Protein AF-A0A944THS3-F1 (afdb_monomer_lite)

Foldseek 3Di:
DDQWDQDPVRAIEGPHPVLLVLVVVFDCVDPVRVVVSVVVCVVVCSVVVCVVSPDDQQGWYHHHPDIDGHD

Sequence (71 aa):
TEVVVRESDGQLRIVHAKAVRLAKGSNLESHEARLQFHRRLDQLKVTRALKTAGLESGDTVLIGDWEFDWD

pLDDT: mean 95.54, std 3.98, range [69.5, 98.44]

Secondary structure (DSSP, 8-state):
---EEE-TTS-EEE--HHHHHHHHTS-TTSHHHH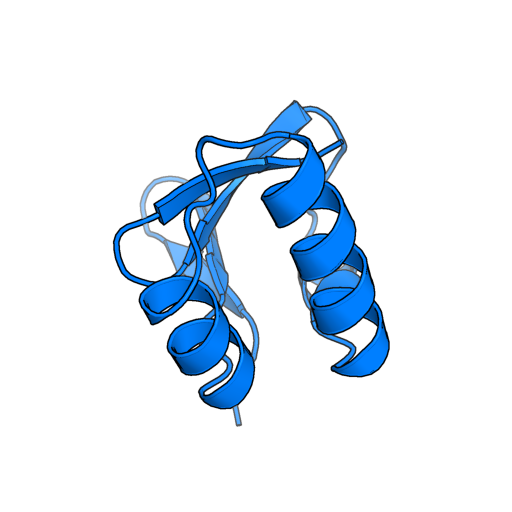HHHHHHHHHTTHHHHHHHTT--TT-EEEETTEEEE--

Radius of gyration: 10.93 Å; chains: 1; bounding box: 26×19×27 Å

Structure (mmCIF, N/CA/C/O backbone):
data_AF-A0A944THS3-F1
#
_entry.id   AF-A0A944THS3-F1
#
loop_
_atom_site.group_PDB
_atom_site.id
_atom_site.type_symbol
_atom_site.label_atom_id
_atom_site.label_alt_id
_atom_site.label_comp_id
_atom_site.label_asym_id
_atom_site.label_entity_id
_atom_site.label_seq_id
_atom_site.pdbx_PDB_ins_code
_atom_site.Cartn_x
_atom_site.Cartn_y
_atom_site.Cartn_z
_atom_site.occupancy
_atom_site.B_iso_or_equiv
_atom_site.auth_seq_id
_atom_site.auth_comp_id
_atom_site.auth_asym_id
_atom_site.auth_atom_id
_atom_site.pdbx_PDB_model_num
ATOM 1 N N . THR A 1 1 ? -16.116 -7.223 3.224 1.00 69.50 1 THR A N 1
ATOM 2 C CA . THR A 1 1 ? -14.843 -7.885 2.891 1.00 69.50 1 THR A CA 1
ATOM 3 C C . THR A 1 1 ? -13.729 -7.090 3.504 1.00 69.50 1 THR A C 1
ATOM 5 O O . THR A 1 1 ? -13.738 -5.872 3.368 1.00 69.50 1 THR A O 1
ATOM 8 N N . GLU A 1 2 ? -12.836 -7.759 4.214 1.00 88.75 2 GLU A N 1
ATOM 9 C CA . GLU A 1 2 ? -11.670 -7.133 4.825 1.00 88.75 2 GLU A CA 1
ATOM 10 C C . GLU A 1 2 ? -10.738 -6.562 3.745 1.00 88.75 2 GLU A C 1
ATOM 12 O O . GLU A 1 2 ? -10.631 -7.112 2.645 1.00 88.75 2 GLU A O 1
ATOM 17 N N . VAL A 1 3 ? -10.140 -5.404 4.021 1.00 97.25 3 VAL A N 1
ATOM 18 C CA . VA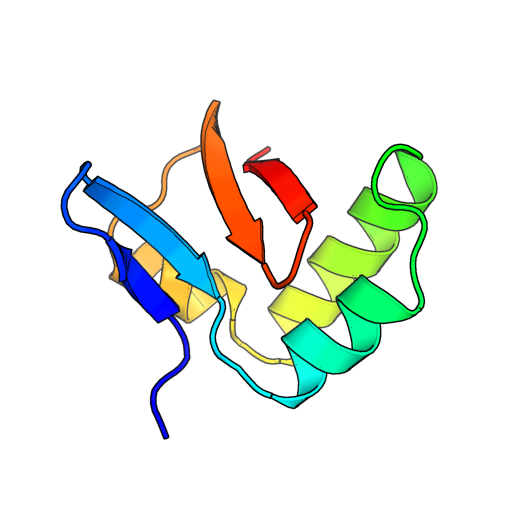L A 1 3 ? -9.303 -4.664 3.058 1.00 97.25 3 VAL A CA 1
ATOM 19 C C . VAL A 1 3 ? -7.844 -4.690 3.495 1.00 97.25 3 VAL A C 1
ATOM 21 O O . VAL A 1 3 ? -6.958 -4.878 2.660 1.00 97.25 3 VAL A O 1
ATOM 24 N N . VAL A 1 4 ? -7.619 -4.539 4.799 1.00 97.81 4 VAL A N 1
ATOM 25 C CA . VAL A 1 4 ? -6.321 -4.539 5.468 1.00 97.81 4 VAL A CA 1
ATOM 26 C C . VAL A 1 4 ? -6.468 -5.332 6.763 1.00 97.81 4 VAL A C 1
ATOM 28 O O . VAL A 1 4 ? -7.503 -5.212 7.419 1.00 97.81 4 VAL A O 1
ATOM 31 N N . VAL A 1 5 ? -5.444 -6.099 7.121 1.00 97.94 5 VAL A N 1
ATOM 32 C CA . VAL A 1 5 ? -5.291 -6.752 8.427 1.00 97.94 5 VAL A CA 1
ATOM 33 C C . VAL A 1 5 ? -4.004 -6.279 9.082 1.00 97.94 5 VAL A C 1
ATOM 35 O O . VAL A 1 5 ? -3.065 -5.887 8.389 1.00 97.94 5 VAL A O 1
ATOM 38 N N . ARG A 1 6 ? -3.955 -6.329 10.411 1.00 97.25 6 ARG A N 1
ATOM 39 C CA . ARG A 1 6 ? -2.715 -6.150 11.164 1.00 97.25 6 ARG A CA 1
ATOM 40 C C . ARG A 1 6 ? -2.153 -7.525 11.505 1.00 97.25 6 ARG A C 1
ATOM 42 O O . ARG A 1 6 ? -2.873 -8.345 12.073 1.00 97.25 6 ARG A O 1
ATOM 49 N N . GLU A 1 7 ? -0.911 -7.780 11.118 1.00 95.44 7 GLU A N 1
ATOM 50 C CA . GLU A 1 7 ? -0.200 -9.007 11.470 1.00 95.44 7 GLU A CA 1
ATOM 51 C C . GLU A 1 7 ? 0.248 -8.987 12.940 1.00 95.44 7 GLU A C 1
ATOM 53 O O . GLU A 1 7 ? 0.173 -7.965 13.627 1.00 95.44 7 GLU A O 1
ATOM 58 N N . SER A 1 8 ? 0.675 -10.142 13.457 1.00 93.75 8 SER A N 1
ATOM 59 C CA . SER A 1 8 ? 1.069 -10.300 14.864 1.00 93.75 8 SER A CA 1
ATOM 60 C C . SER A 1 8 ? 2.302 -9.485 15.260 1.00 93.75 8 SER A C 1
ATOM 62 O O . SER A 1 8 ? 2.477 -9.191 16.439 1.00 93.75 8 SER A O 1
ATOM 64 N N . ASP A 1 9 ? 3.146 -9.129 14.294 1.00 91.69 9 ASP A N 1
ATOM 65 C CA . ASP A 1 9 ? 4.315 -8.259 14.464 1.00 91.69 9 ASP A CA 1
ATOM 66 C C . ASP A 1 9 ? 3.972 -6.760 14.375 1.00 91.69 9 ASP A C 1
ATOM 68 O O . ASP A 1 9 ? 4.834 -5.906 14.570 1.00 91.69 9 ASP A O 1
ATOM 72 N N . GLY A 1 10 ? 2.703 -6.432 14.121 1.00 92.19 10 GLY A N 1
ATOM 73 C CA . GLY A 1 10 ? 2.211 -5.070 14.001 1.00 92.19 10 GLY A CA 1
ATOM 74 C C . GLY A 1 10 ? 2.210 -4.518 12.578 1.00 92.19 10 GLY A C 1
ATOM 75 O O . GLY A 1 10 ? 1.608 -3.462 12.387 1.00 92.19 10 GLY A O 1
ATOM 76 N N . GLN A 1 11 ? 2.780 -5.199 11.581 1.00 95.62 11 GLN A N 1
ATOM 77 C CA . GLN A 1 11 ? 2.762 -4.718 10.198 1.00 95.62 11 GLN A CA 1
ATOM 78 C C . GLN A 1 11 ? 1.347 -4.765 9.595 1.00 95.62 11 GLN A C 1
ATOM 80 O O . GLN A 1 11 ? 0.488 -5.561 9.993 1.00 95.62 11 GLN A O 1
ATOM 85 N N . LEU A 1 12 ? 1.069 -3.885 8.629 1.00 98.19 12 LEU A N 1
ATOM 86 C CA . LEU A 1 12 ? -0.221 -3.838 7.939 1.00 98.19 12 LEU A CA 1
ATOM 87 C C . LEU A 1 12 ? -0.151 -4.593 6.610 1.00 98.19 12 LEU A C 1
ATOM 89 O O . LEU A 1 12 ? 0.613 -4.235 5.715 1.00 98.19 12 LEU A O 1
ATOM 93 N N . ARG A 1 13 ? -1.020 -5.596 6.440 1.00 98.38 13 ARG A N 1
ATOM 94 C CA . ARG A 1 13 ? -1.173 -6.345 5.189 1.00 98.38 13 ARG A CA 1
ATOM 95 C C . ARG A 1 13 ? -2.441 -5.961 4.447 1.00 98.38 13 ARG A C 1
ATOM 97 O O . ARG A 1 13 ? -3.547 -6.075 4.969 1.00 98.38 13 ARG A O 1
ATOM 104 N N . ILE A 1 14 ? -2.308 -5.637 3.166 1.00 98.44 14 ILE A N 1
ATOM 105 C CA . ILE A 1 14 ? -3.436 -5.478 2.247 1.00 98.44 14 ILE A CA 1
ATOM 106 C C . ILE A 1 14 ? -3.955 -6.864 1.830 1.00 98.44 14 ILE A C 1
ATOM 108 O O . ILE A 1 14 ? -3.268 -7.623 1.146 1.00 98.44 14 ILE A O 1
ATOM 112 N N . VAL A 1 15 ? -5.212 -7.164 2.166 1.00 98.31 15 VAL A N 1
ATOM 113 C CA . VAL A 1 15 ? -5.911 -8.414 1.790 1.00 98.31 15 VAL A CA 1
ATOM 114 C C . VAL A 1 15 ? -6.980 -8.203 0.712 1.00 98.31 15 VAL A C 1
ATOM 116 O O . VAL A 1 15 ? -7.633 -9.144 0.257 1.00 98.31 15 VAL A O 1
ATOM 119 N N . HIS A 1 16 ? -7.148 -6.967 0.237 1.00 98.38 16 HIS A N 1
ATOM 120 C CA . HIS A 1 16 ? -8.095 -6.644 -0.824 1.00 98.38 16 HIS A CA 1
ATOM 121 C C . HIS A 1 16 ? -7.772 -7.394 -2.132 1.00 98.38 16 HIS A C 1
ATOM 123 O O . HIS A 1 16 ? -6.802 -7.086 -2.828 1.00 98.38 16 HIS A O 1
ATOM 129 N N . ALA A 1 17 ? -8.638 -8.333 -2.526 1.00 97.31 17 ALA A N 1
ATOM 130 C CA . ALA A 1 17 ? -8.367 -9.300 -3.597 1.00 97.31 17 ALA A CA 1
ATOM 131 C C . ALA A 1 17 ? -7.909 -8.681 -4.933 1.00 97.31 17 ALA A C 1
ATOM 133 O O . ALA A 1 17 ? -7.027 -9.219 -5.600 1.00 97.31 17 ALA A O 1
ATOM 134 N N . LYS A 1 18 ? -8.484 -7.542 -5.349 1.00 97.56 18 LYS A N 1
ATOM 135 C CA . LYS A 1 18 ? -8.061 -6.866 -6.591 1.00 97.56 18 LYS A CA 1
ATOM 136 C C . LYS A 1 18 ? -6.686 -6.209 -6.453 1.00 97.56 18 LYS A C 1
ATOM 138 O O . LYS A 1 18 ? -5.935 -6.226 -7.418 1.00 97.56 18 LYS A O 1
ATOM 143 N N . ALA A 1 19 ? -6.359 -5.666 -5.280 1.00 98.00 19 ALA A N 1
ATOM 144 C CA . ALA A 1 19 ? -5.044 -5.082 -5.033 1.00 98.00 19 ALA A CA 1
ATOM 145 C C . ALA A 1 19 ? -3.974 -6.181 -5.029 1.00 98.00 19 ALA A C 1
ATOM 147 O O . ALA A 1 19 ? -2.979 -6.052 -5.731 1.00 98.00 19 ALA A O 1
ATOM 148 N N . VAL A 1 20 ? -4.245 -7.312 -4.366 1.00 98.31 20 VAL A N 1
ATOM 149 C CA . VAL A 1 20 ? -3.358 -8.489 -4.367 1.00 98.31 20 VAL A CA 1
ATOM 150 C C . VAL A 1 20 ? -3.097 -8.991 -5.791 1.00 98.31 20 VAL A C 1
ATOM 152 O O . VAL A 1 20 ? -1.953 -9.246 -6.155 1.00 98.31 20 VAL A O 1
ATOM 155 N N . ARG A 1 21 ? -4.133 -9.092 -6.638 1.00 97.62 21 ARG A N 1
ATOM 156 C CA . ARG A 1 21 ? -3.949 -9.479 -8.050 1.00 97.62 21 ARG A CA 1
ATOM 157 C C . ARG A 1 21 ? -3.101 -8.482 -8.840 1.00 97.62 21 ARG A C 1
ATOM 159 O O . ARG A 1 21 ? -2.307 -8.910 -9.667 1.00 97.62 21 ARG A O 1
ATOM 166 N N . LEU A 1 22 ? -3.276 -7.180 -8.605 1.00 97.69 22 LEU A N 1
ATOM 167 C CA . LEU A 1 22 ? -2.463 -6.147 -9.254 1.00 97.69 22 LEU A CA 1
ATOM 168 C C . LEU A 1 22 ? -0.997 -6.244 -8.818 1.00 97.69 22 LEU A C 1
ATOM 170 O O . LEU A 1 22 ? -0.118 -6.192 -9.671 1.00 97.69 22 LEU A O 1
ATOM 174 N N . AL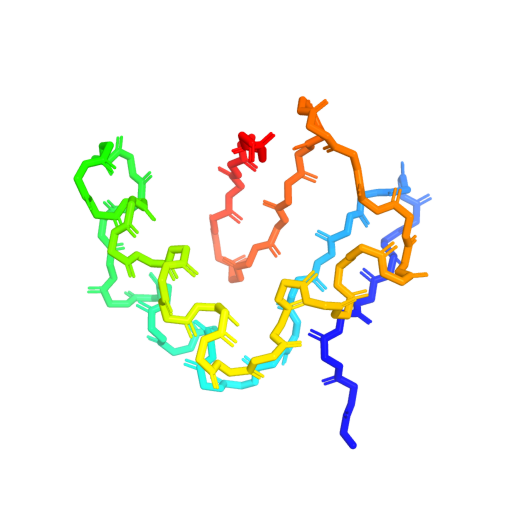A A 1 23 ? -0.740 -6.449 -7.524 1.00 97.69 23 ALA A N 1
ATOM 175 C CA . ALA A 1 23 ? 0.610 -6.587 -6.983 1.00 97.69 23 ALA A CA 1
ATOM 176 C C . ALA A 1 23 ? 1.353 -7.786 -7.595 1.00 97.69 23 ALA A C 1
ATOM 178 O O . ALA A 1 23 ? 2.490 -7.647 -8.028 1.00 97.69 23 ALA A O 1
ATOM 179 N N . LYS A 1 24 ? 0.679 -8.938 -7.738 1.00 97.38 24 LYS A N 1
ATOM 180 C CA . LYS A 1 24 ? 1.247 -10.140 -8.381 1.00 97.38 24 LYS A CA 1
ATOM 181 C C . LYS A 1 24 ? 1.686 -9.928 -9.833 1.00 97.38 24 LYS A C 1
ATOM 183 O O . LYS A 1 24 ? 2.561 -10.637 -10.309 1.00 97.38 24 LYS A O 1
ATOM 188 N N . GLY A 1 25 ? 1.053 -8.998 -10.547 1.00 95.94 25 GLY A N 1
ATOM 189 C CA . GLY A 1 25 ? 1.387 -8.671 -11.936 1.00 95.94 25 GLY A CA 1
ATOM 190 C C . GLY A 1 25 ? 2.323 -7.471 -12.091 1.00 95.94 25 GLY A C 1
ATOM 191 O O . GLY A 1 25 ? 2.505 -7.007 -13.212 1.00 95.94 25 GLY A O 1
ATOM 192 N N . SER A 1 26 ? 2.858 -6.930 -10.994 1.00 95.44 26 SER A N 1
ATOM 193 C CA . SER A 1 26 ? 3.641 -5.690 -10.977 1.00 95.44 26 SER A CA 1
ATOM 194 C C . SER A 1 26 ? 5.051 -5.951 -10.452 1.00 95.44 26 SER A C 1
ATOM 196 O O . SER A 1 26 ? 5.227 -6.756 -9.545 1.00 95.44 26 SER A O 1
ATOM 198 N N . ASN A 1 27 ? 6.045 -5.232 -10.977 1.00 94.88 27 ASN A N 1
ATOM 199 C CA . ASN A 1 27 ? 7.390 -5.193 -10.400 1.00 94.88 27 ASN A CA 1
ATOM 200 C C . ASN A 1 27 ? 7.484 -4.038 -9.390 1.00 94.88 27 ASN A C 1
ATOM 202 O O . ASN A 1 27 ? 7.840 -2.926 -9.779 1.00 94.88 27 ASN A O 1
ATOM 206 N N . LEU A 1 28 ? 7.146 -4.276 -8.119 1.00 94.31 28 LEU A N 1
ATOM 207 C CA . LEU A 1 28 ? 7.119 -3.217 -7.099 1.00 94.31 28 LEU A CA 1
ATOM 208 C C . LEU A 1 28 ? 8.512 -2.801 -6.593 1.00 94.31 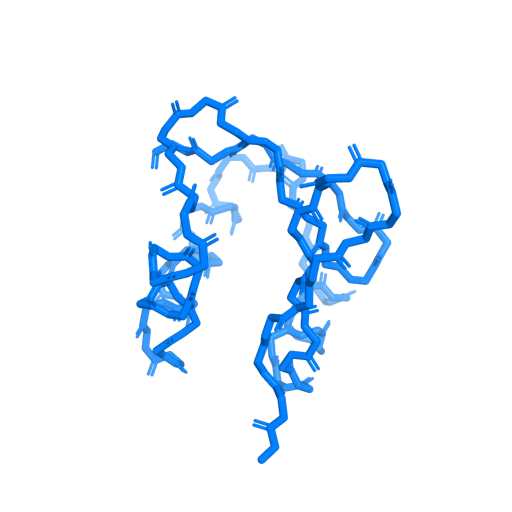28 LEU A C 1
ATOM 210 O O . LEU A 1 28 ? 8.603 -1.870 -5.797 1.00 94.31 28 LEU A O 1
ATOM 214 N N . GLU A 1 29 ? 9.604 -3.380 -7.101 1.00 92.38 29 GLU A N 1
ATOM 215 C CA . GLU A 1 29 ? 10.956 -2.831 -6.901 1.00 92.38 29 GLU A CA 1
ATOM 216 C C . GLU A 1 29 ? 11.161 -1.537 -7.705 1.00 92.38 29 GLU A C 1
ATOM 218 O O . GLU A 1 29 ? 11.891 -0.638 -7.279 1.00 92.38 29 GLU A O 1
ATOM 223 N N . SER A 1 30 ? 10.468 -1.394 -8.842 1.00 94.56 30 SER A N 1
ATOM 224 C CA . SER A 1 30 ? 10.503 -0.176 -9.656 1.00 94.56 30 SER A CA 1
ATOM 225 C C . SER A 1 30 ? 9.711 0.950 -8.993 1.00 94.56 30 SER A C 1
ATOM 227 O O . SER A 1 30 ? 8.512 0.820 -8.734 1.00 94.56 30 SER A O 1
ATOM 229 N N . HIS A 1 31 ? 10.358 2.101 -8.791 1.00 90.69 31 HIS A N 1
ATOM 230 C CA . HIS A 1 31 ? 9.705 3.298 -8.257 1.00 90.69 31 HIS A CA 1
ATOM 231 C C . HIS A 1 31 ? 8.497 3.725 -9.107 1.00 90.69 31 HIS A C 1
ATOM 233 O O . HIS A 1 31 ? 7.437 4.042 -8.572 1.00 90.69 31 HIS A O 1
ATOM 239 N N . GLU A 1 32 ? 8.608 3.660 -10.437 1.00 95.00 32 GLU A N 1
ATOM 240 C CA . GLU A 1 32 ? 7.498 3.997 -11.332 1.00 95.00 32 GLU A CA 1
ATOM 241 C C . GLU A 1 32 ? 6.305 3.051 -11.135 1.00 95.00 32 GLU A C 1
ATOM 243 O O . GLU A 1 32 ? 5.157 3.496 -11.045 1.00 95.00 32 GLU A O 1
ATOM 248 N N . ALA A 1 33 ? 6.567 1.747 -11.015 1.00 95.19 33 ALA A N 1
ATOM 249 C CA . ALA A 1 33 ? 5.524 0.761 -10.766 1.00 95.19 33 ALA A CA 1
ATOM 250 C C . ALA A 1 33 ? 4.864 0.975 -9.396 1.00 95.19 33 ALA A C 1
ATOM 252 O O . ALA A 1 33 ? 3.638 0.891 -9.312 1.00 95.19 33 ALA A O 1
ATOM 253 N N . ARG A 1 34 ? 5.632 1.334 -8.353 1.00 94.25 34 ARG A N 1
ATOM 254 C CA . ARG A 1 34 ? 5.070 1.718 -7.046 1.00 94.25 34 ARG A CA 1
ATOM 255 C C . ARG A 1 34 ? 4.166 2.937 -7.163 1.00 94.25 34 ARG A C 1
ATOM 257 O O . ARG A 1 34 ? 3.026 2.872 -6.717 1.00 94.25 34 ARG A O 1
ATOM 264 N N . LEU A 1 35 ? 4.592 4.007 -7.837 1.00 94.44 35 LEU A N 1
ATOM 265 C CA . LEU A 1 35 ? 3.750 5.195 -8.044 1.00 94.44 35 LEU A CA 1
ATOM 266 C C . LEU A 1 35 ? 2.430 4.855 -8.750 1.00 94.44 35 LEU A C 1
ATOM 268 O O . LEU A 1 35 ? 1.359 5.327 -8.358 1.00 94.44 35 LEU A O 1
ATOM 272 N N . GLN A 1 36 ? 2.480 4.020 -9.790 1.00 96.06 36 GLN A N 1
ATOM 273 C CA . GLN A 1 36 ? 1.272 3.549 -10.466 1.00 96.06 36 GLN A CA 1
ATOM 274 C C . GLN A 1 36 ? 0.405 2.694 -9.533 1.00 96.06 36 GLN A C 1
ATOM 276 O O . GLN A 1 36 ? -0.819 2.846 -9.519 1.00 96.06 36 GLN A O 1
ATOM 281 N N . PHE A 1 37 ? 1.024 1.829 -8.732 1.00 96.75 37 PHE A N 1
ATOM 282 C CA . PHE A 1 37 ? 0.344 0.968 -7.778 1.00 96.75 37 PHE A CA 1
ATOM 283 C C . PHE A 1 37 ? -0.352 1.769 -6.669 1.00 96.75 37 PHE A C 1
ATOM 285 O O . PHE A 1 37 ? -1.544 1.554 -6.450 1.00 96.75 37 PHE A O 1
ATOM 292 N N . HIS A 1 38 ? 0.305 2.770 -6.071 1.00 95.62 38 HIS A N 1
ATOM 293 C CA . HIS A 1 38 ? -0.297 3.689 -5.094 1.00 95.62 38 HIS A CA 1
ATOM 294 C C . HIS A 1 38 ? -1.562 4.356 -5.649 1.00 95.62 38 HIS A C 1
ATOM 296 O O . HIS A 1 38 ? -2.622 4.293 -5.025 1.00 95.62 38 HIS A O 1
ATOM 302 N N . ARG A 1 39 ? -1.518 4.872 -6.886 1.00 97.12 39 ARG A N 1
ATOM 303 C CA . ARG A 1 39 ? -2.712 5.443 -7.544 1.00 97.12 39 ARG A CA 1
ATOM 304 C C . ARG A 1 39 ? -3.847 4.425 -7.674 1.00 97.12 39 ARG A C 1
ATOM 306 O O . ARG A 1 39 ? -5.022 4.781 -7.562 1.00 97.12 39 ARG A O 1
ATOM 313 N N . ARG A 1 40 ? -3.533 3.149 -7.927 1.00 97.81 40 ARG A N 1
ATOM 314 C CA . ARG A 1 40 ? -4.545 2.079 -7.952 1.00 97.81 40 ARG A CA 1
ATOM 315 C C . ARG A 1 40 ? -5.092 1.789 -6.557 1.00 97.81 40 ARG A C 1
ATOM 317 O O . ARG A 1 40 ? -6.300 1.593 -6.440 1.00 97.81 40 ARG A O 1
ATOM 324 N N . LEU A 1 41 ? -4.261 1.783 -5.517 1.00 97.56 41 LEU A N 1
ATOM 325 C CA . LEU A 1 41 ? -4.710 1.611 -4.133 1.00 97.56 41 LEU A CA 1
ATOM 326 C C . LEU A 1 41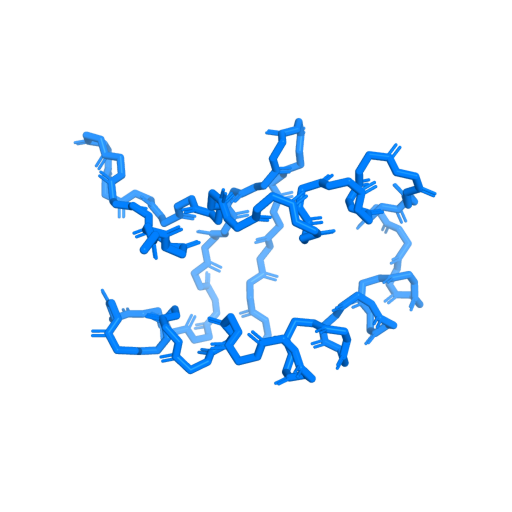 ? -5.672 2.728 -3.702 1.00 97.56 41 LEU A C 1
ATOM 328 O O . LEU A 1 41 ? -6.703 2.428 -3.094 1.00 97.56 41 LEU A O 1
ATOM 332 N N . ASP A 1 42 ? -5.410 3.975 -4.102 1.00 97.56 42 ASP A N 1
ATOM 333 C CA . ASP A 1 42 ? -6.308 5.114 -3.870 1.00 97.56 42 ASP A CA 1
ATOM 334 C C . ASP A 1 42 ? -7.667 4.918 -4.549 1.00 97.56 42 ASP A C 1
ATOM 336 O O . ASP A 1 42 ? -8.715 5.033 -3.909 1.00 97.56 42 ASP A O 1
ATOM 340 N N . GLN A 1 43 ? -7.666 4.539 -5.833 1.00 98.06 43 GLN A N 1
ATOM 341 C CA . GLN A 1 43 ? -8.891 4.246 -6.592 1.00 98.06 43 GLN A CA 1
ATOM 342 C C . GLN A 1 43 ? -9.707 3.109 -5.962 1.00 98.06 43 GLN A C 1
ATOM 344 O O . GLN A 1 43 ? -10.938 3.114 -6.012 1.00 98.06 43 GLN A O 1
ATOM 349 N N . LEU A 1 44 ? -9.028 2.132 -5.357 1.00 97.69 44 LEU A N 1
ATOM 350 C CA . LEU A 1 44 ? -9.647 1.010 -4.653 1.00 97.69 44 LEU A CA 1
ATOM 351 C C . LEU A 1 44 ? -10.016 1.334 -3.198 1.00 97.69 44 LEU A C 1
ATOM 353 O O . LEU A 1 44 ? -10.539 0.461 -2.508 1.00 97.69 44 LEU A O 1
ATOM 357 N N . LYS A 1 45 ? -9.773 2.566 -2.729 1.00 97.75 45 LYS A N 1
ATOM 358 C CA . LYS A 1 45 ? -9.973 3.013 -1.338 1.00 97.75 45 LYS A CA 1
ATOM 359 C C . LYS A 1 45 ? -9.157 2.216 -0.307 1.00 97.75 45 LYS A C 1
ATOM 361 O O . LYS A 1 45 ? -9.452 2.283 0.885 1.00 97.75 45 LYS A O 1
ATOM 366 N N . VAL A 1 46 ? -8.114 1.507 -0.743 1.00 98.25 46 VAL A N 1
ATOM 367 C CA . VAL A 1 46 ? -7.213 0.741 0.133 1.00 98.25 46 VAL A CA 1
ATOM 368 C C . VAL A 1 46 ? -6.357 1.688 0.964 1.00 98.25 46 VAL A C 1
ATOM 370 O O . VAL A 1 46 ? -6.253 1.497 2.169 1.00 98.25 46 VAL A O 1
ATOM 373 N N . THR A 1 47 ? -5.845 2.766 0.366 1.00 97.12 47 THR A N 1
ATOM 374 C CA . THR A 1 47 ? -5.072 3.791 1.085 1.00 97.12 47 THR A CA 1
ATOM 375 C C . THR A 1 47 ? -5.846 4.385 2.259 1.00 97.12 47 THR A C 1
ATOM 377 O O . THR A 1 47 ? -5.295 4.604 3.333 1.00 97.12 47 THR A O 1
ATOM 380 N N . ARG A 1 48 ? -7.157 4.606 2.094 1.00 97.12 48 ARG A N 1
ATOM 381 C CA . ARG A 1 48 ? -8.010 5.071 3.195 1.00 97.12 48 ARG A CA 1
ATOM 382 C C . ARG A 1 48 ? -8.088 4.033 4.314 1.00 97.12 48 ARG A C 1
ATOM 384 O O . ARG A 1 48 ? -8.012 4.413 5.474 1.00 97.12 48 ARG A O 1
ATOM 391 N N . ALA A 1 49 ? -8.235 2.753 3.973 1.00 97.88 49 ALA A N 1
ATOM 392 C CA . ALA A 1 49 ? -8.276 1.676 4.958 1.00 97.88 49 ALA A CA 1
ATOM 393 C C . ALA A 1 49 ? -6.947 1.541 5.718 1.00 97.88 49 ALA A C 1
ATOM 395 O O . ALA A 1 49 ? -6.975 1.408 6.934 1.00 97.88 49 ALA A O 1
ATOM 396 N N . LEU A 1 50 ? -5.810 1.657 5.025 1.00 97.69 50 LEU A N 1
ATOM 397 C CA . LEU A 1 50 ? -4.480 1.678 5.639 1.00 97.69 50 LEU A CA 1
ATOM 398 C C . LEU A 1 50 ? -4.339 2.831 6.644 1.00 97.69 50 LEU A C 1
ATOM 400 O O . LEU A 1 50 ? -4.012 2.598 7.802 1.00 97.69 50 LEU A O 1
ATOM 404 N N . LYS A 1 51 ? -4.696 4.060 6.248 1.00 96.88 51 LYS A N 1
ATOM 405 C CA . LYS A 1 51 ? -4.675 5.229 7.146 1.00 96.88 51 LYS A CA 1
ATOM 406 C C . LYS A 1 51 ? -5.602 5.060 8.350 1.00 96.88 51 LYS A C 1
ATOM 408 O O . LYS A 1 51 ? -5.229 5.381 9.468 1.00 96.88 51 LYS A O 1
ATOM 413 N N . THR A 1 52 ? -6.810 4.527 8.149 1.00 97.25 52 THR A N 1
ATOM 414 C CA . THR A 1 52 ? -7.732 4.212 9.257 1.00 97.25 52 THR A CA 1
ATOM 415 C C . THR A 1 52 ? -7.180 3.124 10.179 1.00 97.25 52 THR A C 1
ATOM 417 O O . THR A 1 52 ? -7.457 3.151 11.373 1.00 97.25 52 THR A O 1
ATOM 420 N N . ALA A 1 53 ? -6.383 2.197 9.648 1.00 96.75 53 ALA A N 1
ATOM 421 C CA . ALA A 1 53 ? -5.682 1.195 10.437 1.00 96.75 53 ALA A CA 1
ATOM 422 C C . ALA A 1 53 ? -4.447 1.757 11.163 1.00 96.75 53 ALA A C 1
ATOM 424 O O . ALA A 1 53 ? -3.866 1.022 11.954 1.00 96.75 53 ALA A O 1
ATOM 425 N N . GLY A 1 54 ? -4.081 3.025 10.945 1.00 96.69 54 GLY A N 1
ATOM 426 C CA . GLY A 1 54 ? -2.963 3.699 11.605 1.00 96.69 54 GLY A CA 1
ATOM 427 C C . GLY A 1 54 ? -1.648 3.659 10.831 1.00 96.69 54 GLY A C 1
ATOM 428 O O . GLY A 1 54 ? -0.611 3.709 11.472 1.00 96.69 54 GLY A O 1
ATOM 429 N N . LEU A 1 55 ? -1.685 3.515 9.500 1.00 96.62 55 LEU A N 1
ATOM 430 C CA . LEU A 1 55 ? -0.484 3.623 8.666 1.00 96.62 55 LEU A CA 1
ATOM 431 C C . LEU A 1 55 ? 0.019 5.072 8.598 1.00 96.62 55 LEU A C 1
ATOM 433 O O . LEU A 1 55 ? -0.760 5.974 8.260 1.00 96.62 55 LEU A O 1
ATOM 437 N N . GLU A 1 56 ? 1.314 5.261 8.819 1.00 94.81 56 GLU A N 1
ATOM 438 C CA . GLU A 1 56 ? 2.040 6.525 8.683 1.00 94.81 56 GLU A CA 1
ATOM 439 C C . GLU A 1 56 ? 3.099 6.459 7.567 1.00 94.81 56 GLU A C 1
ATOM 441 O O . GLU A 1 56 ? 3.463 5.387 7.084 1.00 94.81 56 GLU A O 1
ATOM 446 N N . SER A 1 57 ? 3.575 7.619 7.104 1.00 93.44 57 SER A N 1
ATOM 447 C CA . SER A 1 57 ? 4.696 7.665 6.154 1.00 93.44 57 SER A CA 1
ATOM 448 C C . SER A 1 57 ? 5.965 7.128 6.822 1.00 93.44 57 SER A C 1
ATOM 450 O O . SER A 1 57 ? 6.296 7.530 7.937 1.00 93.44 57 SER A O 1
ATOM 452 N N . GLY A 1 58 ? 6.684 6.253 6.127 1.00 93.19 58 GLY A N 1
ATOM 453 C CA . GLY A 1 58 ? 7.828 5.5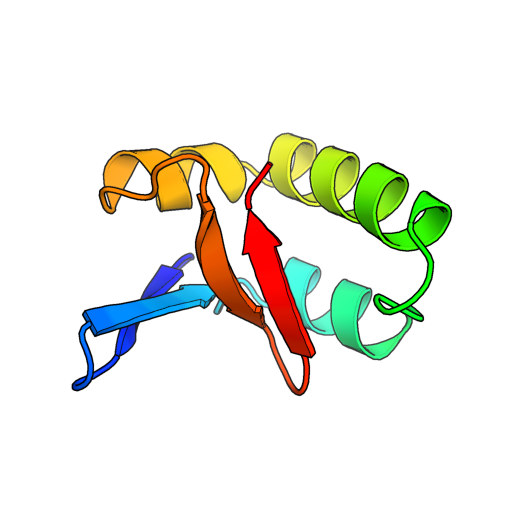02 6.643 1.00 93.19 58 GLY A CA 1
ATOM 454 C C . GLY A 1 58 ? 7.474 4.122 7.202 1.00 93.19 58 GLY A C 1
ATOM 455 O O . GLY A 1 58 ? 8.389 3.338 7.442 1.00 93.19 58 GLY A O 1
ATOM 456 N N . ASP A 1 59 ? 6.188 3.797 7.374 1.00 95.19 59 ASP A N 1
ATOM 457 C CA . ASP A 1 59 ? 5.771 2.442 7.734 1.00 95.19 59 ASP A CA 1
ATOM 458 C C . ASP A 1 59 ? 5.919 1.487 6.553 1.00 95.19 59 ASP A C 1
ATOM 460 O O . ASP A 1 59 ? 5.733 1.851 5.391 1.00 95.19 59 ASP A O 1
ATOM 464 N N . THR A 1 60 ? 6.139 0.217 6.860 1.00 95.50 60 THR A N 1
ATOM 465 C CA . THR A 1 60 ? 6.213 -0.836 5.856 1.00 95.50 60 THR A CA 1
ATOM 466 C C . THR A 1 60 ? 4.861 -1.543 5.687 1.00 95.50 60 THR A C 1
ATOM 468 O O . THR A 1 60 ? 4.173 -1.874 6.658 1.00 95.50 60 THR A O 1
ATOM 471 N N . VAL A 1 61 ? 4.458 -1.774 4.433 1.00 96.62 61 VAL A N 1
ATOM 472 C CA . VAL A 1 61 ? 3.184 -2.409 4.060 1.00 96.62 61 VAL A CA 1
ATOM 473 C C . VAL A 1 61 ? 3.420 -3.705 3.298 1.00 96.62 61 VAL A C 1
ATOM 475 O O . VAL A 1 61 ? 4.229 -3.771 2.374 1.00 96.62 61 VAL A O 1
ATOM 478 N N . LEU A 1 62 ? 2.617 -4.718 3.624 1.00 98.06 62 LEU A N 1
ATOM 479 C CA . LEU A 1 62 ? 2.660 -6.034 2.996 1.00 98.06 62 LEU A CA 1
ATOM 480 C C . LEU A 1 62 ? 1.518 -6.223 1.988 1.00 98.06 62 LEU A C 1
ATOM 482 O O . LEU A 1 62 ? 0.354 -5.914 2.269 1.00 98.06 62 LEU A O 1
ATOM 486 N N . ILE A 1 63 ? 1.794 -6.817 0.825 1.00 97.88 63 ILE A N 1
ATOM 487 C CA . ILE A 1 63 ? 0.758 -7.263 -0.116 1.00 97.88 63 ILE A CA 1
ATOM 488 C C . ILE A 1 63 ? 1.220 -8.415 -1.012 1.00 97.88 63 ILE A C 1
ATOM 490 O O . ILE A 1 63 ? 2.127 -8.281 -1.826 1.00 97.88 63 ILE A O 1
ATOM 494 N N . GLY A 1 64 ? 0.523 -9.554 -0.938 1.00 96.06 64 GLY A N 1
ATOM 495 C CA . GLY A 1 64 ? 1.013 -10.773 -1.586 1.00 96.06 64 GLY A CA 1
ATOM 496 C C . GLY A 1 64 ? 2.435 -11.077 -1.111 1.00 96.06 64 GLY A C 1
ATOM 497 O O . GLY A 1 64 ? 2.665 -11.095 0.098 1.00 96.06 64 GLY A O 1
ATOM 498 N N . ASP A 1 65 ? 3.349 -11.232 -2.067 1.00 96.06 65 ASP A N 1
ATOM 499 C CA . ASP A 1 65 ? 4.771 -11.512 -1.830 1.00 96.06 65 ASP A CA 1
ATOM 500 C C . ASP A 1 65 ? 5.627 -10.232 -1.746 1.00 96.06 65 ASP A C 1
ATOM 502 O O . ASP A 1 65 ? 6.848 -10.310 -1.668 1.00 96.06 65 ASP A O 1
ATOM 506 N N . TRP A 1 66 ? 4.995 -9.054 -1.790 1.00 97.25 66 TRP A N 1
ATOM 507 C CA . TRP A 1 66 ? 5.673 -7.764 -1.712 1.00 97.25 66 TRP A CA 1
ATOM 508 C C . TRP A 1 66 ? 5.615 -7.167 -0.310 1.00 97.25 66 TRP A C 1
ATOM 510 O O . TRP A 1 66 ? 4.576 -7.202 0.354 1.00 97.25 66 TRP A O 1
ATOM 520 N N . GLU A 1 67 ? 6.714 -6.520 0.053 1.00 95.50 67 GLU A N 1
ATOM 521 C CA . GLU A 1 67 ? 6.870 -5.617 1.185 1.00 95.50 67 GLU A CA 1
ATOM 522 C C . GLU A 1 67 ? 7.480 -4.316 0.648 1.00 95.50 67 GLU A C 1
ATOM 524 O O . GLU A 1 67 ? 8.400 -4.361 -0.173 1.00 95.50 67 GLU A O 1
ATOM 529 N N . PHE A 1 68 ? 6.924 -3.164 1.017 1.00 92.62 68 PHE A N 1
ATOM 530 C CA . PHE A 1 68 ? 7.457 -1.868 0.598 1.00 92.62 68 PHE A CA 1
ATOM 531 C C . PHE A 1 68 ? 7.120 -0.768 1.600 1.00 92.62 68 PHE A C 1
ATOM 533 O O . PHE A 1 68 ? 6.078 -0.808 2.258 1.00 92.62 68 PHE A O 1
ATOM 540 N N . ASP A 1 69 ? 7.992 0.232 1.663 1.00 92.38 69 ASP A N 1
ATOM 541 C CA . ASP A 1 69 ? 7.808 1.401 2.517 1.00 92.38 69 ASP A CA 1
ATOM 542 C C . ASP A 1 69 ? 6.740 2.331 1.946 1.00 92.38 69 ASP A C 1
ATOM 544 O O . ASP A 1 69 ? 6.623 2.527 0.729 1.00 92.38 69 ASP A O 1
ATOM 548 N N . TRP A 1 70 ? 5.937 2.890 2.841 1.00 92.50 70 TRP A N 1
ATOM 549 C CA . TRP A 1 70 ? 4.870 3.809 2.507 1.00 92.50 70 TRP A CA 1
ATOM 550 C C . TRP A 1 70 ? 5.375 5.252 2.514 1.00 92.50 70 TRP A C 1
ATOM 552 O O . TRP A 1 70 ? 5.717 5.781 3.569 1.00 92.50 70 TRP A O 1
ATOM 562 N N . ASP A 1 71 ? 5.365 5.902 1.348 1.00 84.62 71 ASP A N 1
ATOM 563 C CA . ASP A 1 71 ? 5.656 7.338 1.212 1.00 84.62 71 ASP A CA 1
ATOM 564 C C . ASP A 1 71 ? 4.453 8.221 1.616 1.00 84.62 71 ASP A C 1
ATOM 566 O O . ASP A 1 71 ? 3.293 7.939 1.212 1.00 84.62 71 ASP A O 1
#